Protein AF-A0A1I4DJ99-F1 (afdb_monomer)

Secondary structure (DSSP, 8-state):
-PPP------S-----GGGGS-TT-THHHHHHHHHHHHHHTHHHHHHHS-SSSSPPPPHHHHHHHHHHHHHHT-

InterPro domains:
  IPR008490 Transposase InsH, N-terminal [PF05598] (16-73)

Organism: NCBI:txid170623

pLDDT: mean 85.31, std 11.27, range [44.09, 97.25]

Radius of gyration: 20.29 Å; Cα contacts (8 Å, |Δi|>4): 10; chains: 1; bounding box: 31×49×59 Å

Solvent-accessi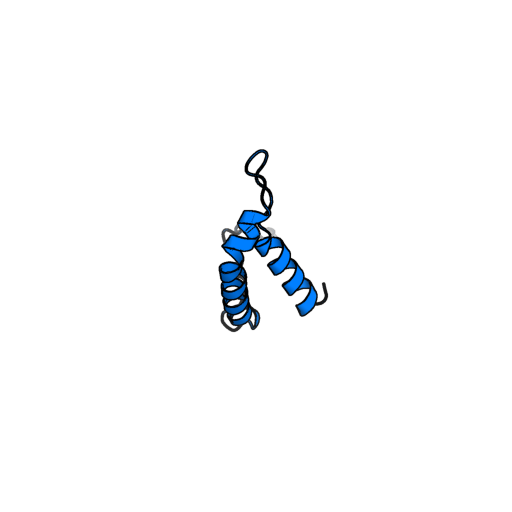ble surface area (backbone atoms only — not comparable to full-atom values): 5054 Å² total; per-residue (Å²): 133,88,76,85,87,80,77,82,90,69,97,73,82,96,68,56,76,71,78,74,51,62,93,83,40,77,61,60,65,50,48,55,54,50,53,53,56,50,59,74,40,46,70,63,54,58,70,73,54,73,96,68,82,81,89,74,82,62,65,66,60,56,52,52,52,53,51,50,36,69,76,66,71,110

Sequence (74 aa):
MRGLDLKQDELFSYTTLEQRIPNDHPLRPLRRLVDTVLASMDRDFDGLYSRRGRASIAPERLLRASLLQVIYTV

Structure (mmCIF, N/CA/C/O backbone):
data_AF-A0A1I4DJ99-F1
#
_entry.id   AF-A0A1I4DJ99-F1
#
loop_
_atom_site.group_PDB
_atom_site.id
_atom_site.type_symbol
_atom_site.label_atom_id
_atom_site.label_alt_id
_atom_site.label_comp_id
_atom_site.label_asym_id
_atom_site.label_entity_id
_atom_site.label_seq_id
_atom_site.pdbx_PDB_ins_code
_atom_site.Cartn_x
_atom_site.Cartn_y
_atom_site.Cartn_z
_atom_site.occupancy
_atom_site.B_iso_or_equiv
_atom_site.auth_seq_id
_atom_site.auth_comp_id
_atom_site.auth_asym_id
_atom_site.auth_atom_id
_atom_site.pdbx_PDB_model_num
ATOM 1 N N . MET A 1 1 ? -1.308 39.793 40.538 1.00 44.09 1 MET A N 1
ATOM 2 C CA . MET A 1 1 ? -1.543 38.350 40.317 1.00 44.09 1 MET A CA 1
ATOM 3 C C . MET A 1 1 ? -0.730 37.945 39.099 1.00 44.09 1 MET A C 1
ATOM 5 O O . MET A 1 1 ? -1.000 38.474 38.031 1.00 44.09 1 MET A O 1
ATOM 9 N N . ARG A 1 2 ? 0.347 37.162 39.256 1.00 52.38 2 ARG A N 1
ATOM 10 C CA . ARG A 1 2 ? 1.193 36.774 38.111 1.00 52.38 2 ARG A CA 1
ATOM 11 C C . ARG A 1 2 ? 0.450 35.751 37.246 1.00 52.38 2 ARG A C 1
ATOM 13 O O . ARG A 1 2 ? -0.147 34.830 37.792 1.00 52.38 2 ARG A O 1
ATOM 20 N N . GLY A 1 3 ? 0.471 35.962 35.930 1.00 65.31 3 GLY A N 1
ATOM 21 C CA . GLY A 1 3 ? -0.103 35.051 34.940 1.00 65.31 3 GLY A CA 1
ATOM 22 C C . GLY A 1 3 ? 0.660 33.730 34.859 1.00 65.31 3 GLY A C 1
ATOM 23 O O . GLY A 1 3 ? 1.807 33.644 35.299 1.00 65.31 3 GLY A O 1
ATOM 24 N N . LEU A 1 4 ? -0.011 32.709 34.326 1.00 68.06 4 LEU A N 1
ATOM 25 C CA . LEU A 1 4 ? 0.524 31.357 34.170 1.00 68.06 4 LEU A CA 1
ATOM 26 C C . LEU A 1 4 ? 1.777 31.365 33.282 1.00 68.06 4 LEU A C 1
ATOM 28 O O . LEU A 1 4 ? 1.750 31.893 32.172 1.00 68.06 4 LEU A O 1
ATOM 32 N N . ASP A 1 5 ? 2.853 30.756 33.781 1.00 71.69 5 ASP A N 1
ATOM 33 C CA . ASP A 1 5 ? 4.083 30.492 33.028 1.00 71.69 5 ASP A CA 1
ATOM 34 C C . ASP A 1 5 ? 3.851 29.271 32.123 1.00 71.69 5 ASP A C 1
ATOM 36 O O . ASP A 1 5 ? 4.122 28.129 32.497 1.00 71.69 5 ASP A O 1
ATOM 40 N N . LEU A 1 6 ? 3.222 29.501 30.967 1.00 71.56 6 LEU A N 1
ATOM 41 C CA . LEU A 1 6 ? 2.973 28.466 29.965 1.00 71.56 6 LEU A CA 1
ATOM 42 C C . LEU A 1 6 ? 4.270 28.192 29.200 1.00 71.56 6 LEU A C 1
ATOM 44 O O . LEU A 1 6 ? 4.637 28.930 28.286 1.00 71.56 6 LEU A O 1
ATOM 48 N N . LYS A 1 7 ? 4.959 27.114 29.572 1.00 64.50 7 LYS A N 1
ATOM 49 C CA . LYS A 1 7 ? 6.099 26.592 28.815 1.00 64.50 7 LYS A CA 1
ATOM 50 C C . LYS A 1 7 ? 5.587 25.742 27.654 1.00 64.50 7 LYS A C 1
ATOM 52 O O . LYS A 1 7 ? 4.755 24.859 27.8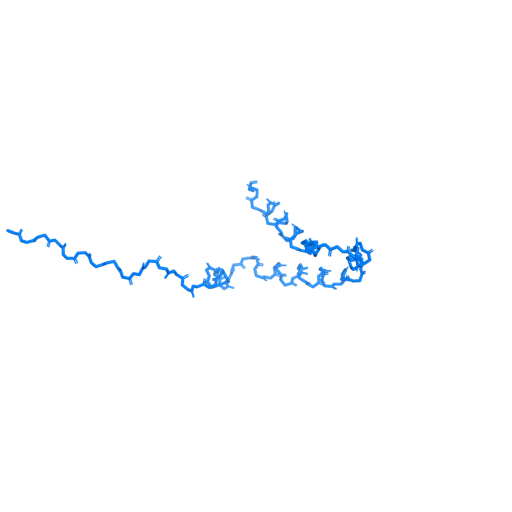39 1.00 64.50 7 LYS A O 1
ATOM 57 N N . GLN A 1 8 ? 6.049 26.046 26.444 1.00 65.44 8 GLN A N 1
ATOM 58 C CA . GLN A 1 8 ? 5.779 25.240 25.257 1.00 65.44 8 GLN A CA 1
ATOM 59 C C . GLN A 1 8 ? 6.824 24.124 25.194 1.00 65.44 8 GLN A C 1
ATOM 61 O O . GLN A 1 8 ? 7.964 24.377 24.811 1.00 65.44 8 GLN A O 1
ATOM 66 N N . ASP A 1 9 ? 6.436 22.912 25.588 1.00 61.31 9 ASP A N 1
ATOM 67 C CA . ASP A 1 9 ? 7.403 21.842 25.851 1.00 61.31 9 ASP A CA 1
ATOM 68 C C . ASP A 1 9 ? 8.037 21.198 24.606 1.00 61.31 9 ASP A C 1
ATOM 70 O O . ASP A 1 9 ? 8.980 20.452 24.792 1.00 61.31 9 ASP A O 1
ATOM 74 N N . GLU A 1 10 ? 7.621 21.504 23.364 1.00 65.62 10 GLU A N 1
ATOM 75 C CA . GLU A 1 10 ? 8.387 21.218 22.126 1.00 65.62 10 GLU A CA 1
ATOM 76 C C . GLU A 1 10 ? 7.614 21.663 20.860 1.00 65.62 10 GLU A C 1
ATOM 78 O O . GLU A 1 10 ? 6.396 21.513 20.777 1.00 65.62 10 GLU A O 1
ATOM 83 N N . LEU A 1 11 ? 8.301 22.211 19.843 1.00 70.31 11 LEU A N 1
ATOM 84 C CA . LEU A 1 11 ? 7.694 22.620 18.553 1.00 70.31 11 LEU A CA 1
ATOM 85 C C . LEU A 1 11 ? 7.693 21.485 17.503 1.00 70.31 11 LEU A C 1
ATOM 87 O O . LEU A 1 11 ? 6.967 21.553 16.513 1.00 70.31 11 LEU A O 1
ATOM 91 N N . PHE A 1 12 ? 8.495 20.434 17.703 1.00 70.31 12 PHE A N 1
ATOM 92 C CA . PHE A 1 12 ? 8.731 19.383 16.710 1.00 70.31 12 PHE A CA 1
ATOM 93 C C . PHE A 1 12 ? 8.540 17.990 17.308 1.00 70.31 12 PHE A C 1
ATOM 95 O O . PHE A 1 12 ? 9.055 17.690 18.377 1.00 70.31 12 PHE A O 1
ATOM 102 N N . SER A 1 13 ? 7.830 17.117 16.588 1.00 71.69 13 SER A N 1
ATOM 103 C CA . SER A 1 13 ? 7.629 15.718 16.975 1.00 71.69 13 SER A CA 1
ATOM 104 C C . SER A 1 13 ? 8.523 14.805 16.137 1.00 71.69 13 SER A C 1
ATOM 106 O O . SER A 1 13 ? 8.289 14.627 14.943 1.00 71.69 13 SER A O 1
ATOM 108 N N . TYR A 1 14 ? 9.519 14.187 16.773 1.00 77.06 14 TYR A N 1
ATOM 109 C CA . TYR A 1 14 ? 10.441 13.226 16.151 1.00 77.06 14 TYR A CA 1
ATOM 110 C C . TYR A 1 14 ? 9.918 11.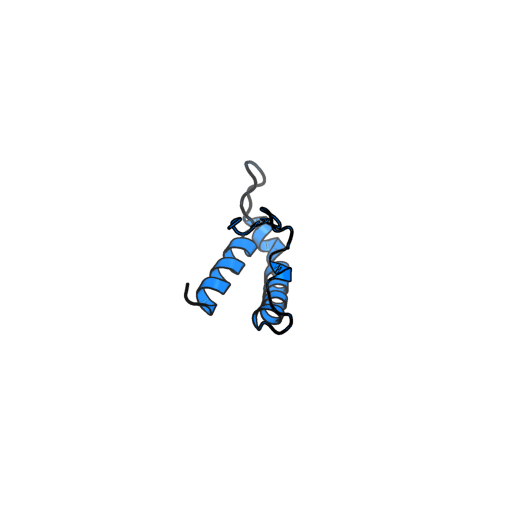782 16.212 1.00 77.06 14 TYR A C 1
ATOM 112 O O . TYR A 1 14 ? 10.652 10.851 16.529 1.00 77.06 14 TYR A O 1
ATOM 120 N N . THR A 1 15 ? 8.630 11.582 15.931 1.00 82.12 15 THR A N 1
ATOM 121 C CA . THR A 1 15 ? 8.019 10.246 15.900 1.00 82.12 15 THR A CA 1
ATOM 122 C C . THR A 1 15 ? 7.796 9.801 14.460 1.00 82.12 15 THR A C 1
ATOM 124 O O . THR A 1 15 ? 7.424 10.598 13.594 1.00 82.12 15 THR A O 1
ATOM 127 N N . THR A 1 16 ? 8.015 8.520 14.183 1.00 84.25 16 THR A N 1
ATOM 128 C CA . THR A 1 16 ? 7.697 7.963 12.865 1.00 84.25 16 THR A CA 1
ATOM 129 C C . THR A 1 16 ? 6.187 7.762 12.736 1.00 84.25 16 THR A C 1
ATOM 131 O O . THR A 1 16 ? 5.485 7.569 13.727 1.00 84.25 16 THR A O 1
ATOM 134 N N . LEU A 1 17 ? 5.653 7.771 11.510 1.00 80.56 17 LEU A N 1
ATOM 135 C CA . LEU A 1 17 ? 4.223 7.498 11.296 1.00 80.56 17 LEU A CA 1
ATOM 136 C C . LEU A 1 17 ? 3.811 6.123 11.846 1.00 80.56 17 LEU A C 1
ATOM 138 O O . LEU A 1 17 ? 2.708 5.975 12.359 1.00 80.56 17 LEU A O 1
ATOM 142 N N . GLU A 1 18 ? 4.717 5.145 11.811 1.00 85.06 18 GLU A N 1
ATOM 143 C CA . GLU A 1 18 ? 4.469 3.799 12.336 1.00 85.06 18 GLU A CA 1
ATOM 144 C C . GLU A 1 18 ? 4.208 3.785 13.845 1.00 85.06 18 GLU A C 1
ATOM 146 O O . GLU A 1 18 ? 3.391 3.002 14.326 1.00 85.06 18 GLU A O 1
ATOM 151 N N . GLN A 1 19 ? 4.884 4.663 14.591 1.00 89.25 19 GLN A N 1
ATOM 152 C CA . GLN A 1 19 ? 4.714 4.800 16.040 1.00 89.25 19 GLN A CA 1
ATOM 153 C C . GLN A 1 19 ? 3.355 5.407 16.412 1.00 89.25 19 GLN A C 1
ATOM 155 O O . GLN A 1 19 ? 2.917 5.269 17.550 1.00 89.25 19 GLN A O 1
ATOM 160 N N . ARG A 1 20 ? 2.667 6.051 15.460 1.00 87.88 20 ARG A N 1
ATOM 161 C CA . ARG A 1 20 ? 1.336 6.636 15.669 1.00 87.88 20 ARG A CA 1
ATOM 162 C C . ARG A 1 20 ? 0.194 5.641 15.443 1.00 87.88 20 ARG A C 1
ATOM 164 O O . ARG A 1 20 ? -0.946 5.962 15.759 1.00 87.88 20 ARG A O 1
ATOM 171 N N . ILE A 1 21 ? 0.474 4.459 14.891 1.00 89.25 21 ILE A N 1
ATOM 172 C CA . ILE A 1 21 ? -0.540 3.445 14.578 1.00 89.25 21 ILE A CA 1
ATOM 173 C C . ILE A 1 21 ? -0.565 2.400 15.707 1.00 89.25 21 ILE A C 1
ATOM 175 O O . ILE A 1 21 ? 0.475 1.787 15.963 1.00 89.25 21 ILE A O 1
ATOM 179 N N . PRO A 1 22 ? -1.716 2.127 16.354 1.00 94.12 22 PRO A N 1
ATOM 180 C CA . PRO A 1 22 ? -1.826 1.089 17.382 1.00 94.12 22 PRO A CA 1
ATOM 181 C C . PRO A 1 22 ? -1.316 -0.282 16.921 1.00 94.12 22 PRO A C 1
ATOM 183 O O . PRO A 1 22 ? -1.413 -0.633 15.743 1.00 94.12 22 PRO A O 1
ATOM 186 N N . ASN A 1 23 ? -0.767 -1.081 17.839 1.00 92.94 23 ASN A N 1
ATOM 187 C CA . ASN A 1 23 ? -0.239 -2.416 17.518 1.00 92.94 23 ASN A CA 1
ATOM 188 C C . ASN A 1 23 ? -1.328 -3.412 17.084 1.00 92.94 23 ASN A C 1
ATOM 190 O O . ASN A 1 23 ? -1.032 -4.343 16.338 1.00 92.94 23 ASN A O 1
ATOM 194 N N . ASP A 1 24 ? -2.570 -3.206 17.515 1.00 94.75 24 ASP A N 1
ATOM 195 C CA . ASP A 1 24 ? -3.737 -4.014 17.147 1.00 94.75 24 ASP A CA 1
ATOM 196 C C . ASP A 1 24 ? -4.471 -3.481 15.904 1.00 94.75 24 ASP A C 1
ATOM 198 O O . ASP A 1 24 ? -5.508 -4.016 15.511 1.00 94.75 24 ASP A O 1
ATOM 202 N N . HIS A 1 25 ? -3.934 -2.442 15.256 1.00 93.81 25 HIS A N 1
ATOM 203 C CA . HIS A 1 25 ? -4.622 -1.786 14.157 1.00 93.81 25 HIS A CA 1
ATOM 204 C C . HIS A 1 25 ? -4.818 -2.745 12.966 1.00 93.81 25 HIS A C 1
ATOM 206 O O . HIS A 1 25 ? -3.841 -3.341 12.489 1.00 93.81 25 HIS A O 1
ATOM 212 N N . PRO A 1 26 ? -6.034 -2.839 12.393 1.00 91.88 26 PRO A N 1
ATOM 213 C CA . PRO A 1 26 ? -6.367 -3.822 11.356 1.00 91.88 26 PRO A CA 1
ATOM 214 C C . PRO A 1 26 ? -5.540 -3.685 10.067 1.00 91.88 26 PRO A C 1
ATOM 216 O O . PRO A 1 26 ? -5.378 -4.649 9.322 1.00 91.88 26 PRO A O 1
ATOM 219 N N . LEU A 1 27 ? -4.940 -2.517 9.812 1.00 91.88 27 LEU A N 1
ATOM 220 C CA . LEU A 1 27 ? -4.043 -2.329 8.664 1.00 91.88 27 LEU A CA 1
AT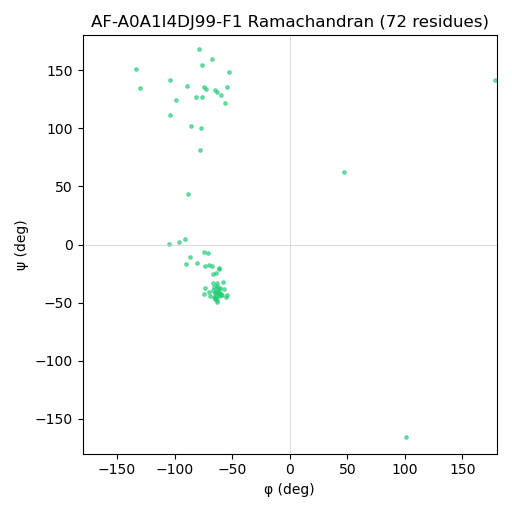OM 221 C C . LEU A 1 27 ? -2.676 -2.992 8.805 1.00 91.88 27 LEU A C 1
ATOM 223 O O . LEU A 1 27 ? -2.004 -3.176 7.796 1.00 91.88 27 LEU A O 1
ATOM 227 N N . ARG A 1 28 ? -2.227 -3.351 10.010 1.00 93.25 28 ARG A N 1
ATOM 228 C CA . ARG A 1 28 ? -0.913 -3.988 10.189 1.00 93.25 28 ARG A CA 1
ATOM 229 C C . ARG A 1 28 ? -0.803 -5.354 9.499 1.00 93.25 28 ARG A C 1
ATOM 231 O O . ARG A 1 28 ? 0.194 -5.568 8.805 1.00 93.25 28 ARG A O 1
ATOM 238 N N . PRO A 1 29 ? -1.760 -6.292 9.646 1.00 94.19 29 PRO A N 1
ATOM 239 C CA . PRO A 1 29 ? -1.736 -7.531 8.868 1.00 94.19 29 PRO A CA 1
ATOM 240 C C . PRO A 1 29 ? -1.951 -7.278 7.371 1.00 94.19 29 PRO A C 1
ATOM 242 O O . PRO A 1 29 ? -1.253 -7.878 6.555 1.00 94.19 29 PRO A O 1
ATOM 245 N N . LEU A 1 30 ? -2.837 -6.347 7.002 1.00 92.44 30 LEU A N 1
ATOM 246 C CA . LEU A 1 30 ? -3.073 -6.014 5.597 1.00 92.44 30 LEU A CA 1
ATOM 247 C C . LEU A 1 30 ? -1.811 -5.480 4.914 1.00 92.44 30 LEU A C 1
ATOM 249 O O . LEU A 1 30 ? -1.478 -5.914 3.818 1.00 92.44 30 LEU A O 1
ATOM 253 N N . ARG A 1 31 ? -1.076 -4.580 5.572 1.00 93.00 31 ARG A N 1
ATOM 254 C CA . ARG A 1 31 ? 0.188 -4.048 5.063 1.00 93.00 31 ARG A CA 1
ATOM 255 C C . ARG A 1 31 ? 1.177 -5.165 4.753 1.00 93.00 31 ARG A C 1
ATOM 257 O O . ARG A 1 31 ? 1.765 -5.145 3.684 1.00 93.00 31 ARG A O 1
ATOM 264 N N . ARG A 1 32 ? 1.324 -6.153 5.643 1.00 94.81 32 ARG A N 1
ATOM 265 C CA . ARG A 1 32 ? 2.209 -7.308 5.405 1.00 94.81 32 ARG A CA 1
ATOM 266 C C . ARG A 1 32 ? 1.799 -8.097 4.162 1.00 94.81 32 ARG A C 1
ATOM 268 O O . ARG A 1 32 ? 2.658 -8.458 3.360 1.00 94.81 32 ARG A O 1
ATOM 275 N N . LEU A 1 33 ? 0.500 -8.336 3.989 1.00 95.38 33 LEU A N 1
ATOM 276 C CA . LEU A 1 33 ? -0.033 -9.022 2.811 1.00 95.38 33 LEU A CA 1
ATOM 277 C C . LEU A 1 33 ? 0.245 -8.221 1.534 1.00 95.38 33 LEU A C 1
ATOM 279 O O . LEU A 1 33 ? 0.791 -8.756 0.574 1.00 95.38 33 LEU A O 1
ATOM 283 N N . VAL A 1 34 ? -0.078 -6.931 1.545 1.00 95.25 34 VAL A N 1
ATOM 284 C CA . VAL A 1 34 ? 0.094 -6.030 0.401 1.00 95.25 34 VAL A CA 1
ATOM 285 C C . VAL A 1 34 ? 1.567 -5.872 0.036 1.00 95.25 34 VAL A C 1
ATOM 287 O O . VAL A 1 34 ? 1.905 -5.978 -1.136 1.00 95.25 34 VAL A O 1
ATOM 290 N N . ASP A 1 35 ? 2.451 -5.687 1.018 1.00 95.06 35 ASP A N 1
ATOM 291 C CA . ASP A 1 35 ? 3.896 -5.589 0.795 1.00 95.06 35 ASP A CA 1
ATOM 292 C C . ASP A 1 35 ? 4.439 -6.884 0.157 1.00 95.06 35 ASP A C 1
ATOM 294 O O . ASP A 1 35 ? 5.265 -6.816 -0.749 1.00 95.06 35 ASP A O 1
ATOM 298 N N . THR A 1 36 ? 3.926 -8.057 0.553 1.00 97.25 36 THR A N 1
ATOM 299 C CA . THR A 1 36 ? 4.309 -9.350 -0.049 1.00 97.25 36 THR A CA 1
ATOM 300 C C . THR A 1 36 ? 3.867 -9.450 -1.511 1.00 97.25 36 THR A C 1
ATOM 302 O O . THR A 1 36 ? 4.648 -9.856 -2.370 1.00 97.25 36 THR A O 1
ATOM 305 N N . VAL A 1 37 ? 2.626 -9.056 -1.811 1.00 96.31 37 VAL A N 1
ATOM 306 C CA . VAL A 1 37 ? 2.093 -9.067 -3.182 1.00 96.31 37 VAL A CA 1
ATOM 307 C C . VAL A 1 37 ? 2.859 -8.084 -4.063 1.00 96.31 37 VAL A C 1
ATOM 309 O O . VAL A 1 37 ? 3.308 -8.456 -5.142 1.00 96.31 37 VAL A O 1
ATOM 312 N N . LEU A 1 38 ? 3.081 -6.856 -3.594 1.00 95.12 38 LEU A N 1
ATOM 313 C CA . LEU A 1 38 ? 3.793 -5.839 -4.368 1.00 95.12 38 LEU A CA 1
ATOM 314 C C . LEU A 1 38 ? 5.258 -6.227 -4.595 1.00 95.12 38 LEU A C 1
ATOM 316 O O . LEU A 1 38 ? 5.762 -6.023 -5.693 1.00 95.12 38 LEU A O 1
ATOM 320 N N . ALA A 1 39 ? 5.910 -6.868 -3.621 1.00 94.88 39 ALA A N 1
ATOM 321 C CA . ALA A 1 39 ? 7.255 -7.412 -3.802 1.00 94.88 39 ALA A CA 1
ATOM 322 C C . ALA A 1 39 ? 7.313 -8.516 -4.873 1.00 94.88 39 ALA A C 1
ATOM 324 O O . ALA A 1 39 ? 8.300 -8.621 -5.595 1.00 94.88 39 ALA A O 1
ATOM 325 N N . SER A 1 40 ? 6.258 -9.328 -5.029 1.00 96.06 40 SER A N 1
ATOM 326 C CA . SER A 1 40 ? 6.214 -10.326 -6.111 1.00 96.06 40 SER A CA 1
ATOM 327 C C . SER A 1 40 ? 6.115 -9.712 -7.514 1.00 96.06 40 SER A C 1
ATOM 329 O O . SER A 1 40 ? 6.456 -10.381 -8.486 1.00 96.06 40 SER A O 1
ATOM 331 N N . MET A 1 41 ? 5.701 -8.444 -7.614 1.00 94.81 41 MET A N 1
ATOM 332 C CA . MET A 1 41 ? 5.533 -7.704 -8.872 1.00 94.81 41 MET A CA 1
ATOM 333 C C . MET A 1 41 ? 6.749 -6.835 -9.233 1.00 94.81 41 MET A C 1
ATOM 335 O O . MET A 1 41 ? 6.723 -6.137 -10.243 1.00 94.81 41 MET A O 1
ATOM 339 N N . ASP A 1 42 ? 7.819 -6.868 -8.434 1.00 91.00 42 ASP A N 1
ATOM 340 C CA . ASP A 1 42 ? 8.979 -5.972 -8.560 1.00 91.00 42 ASP A CA 1
ATOM 341 C C . ASP A 1 42 ? 9.601 -6.000 -9.968 1.00 91.00 42 ASP A C 1
ATOM 343 O O . ASP A 1 42 ? 9.819 -4.962 -10.589 1.00 91.00 42 ASP A O 1
ATOM 347 N N . ARG A 1 43 ? 9.759 -7.199 -10.548 1.00 92.00 43 ARG A N 1
ATOM 348 C CA . ARG A 1 43 ? 10.277 -7.365 -11.919 1.00 92.00 43 ARG A CA 1
ATOM 349 C C . ARG A 1 43 ? 9.381 -6.736 -12.982 1.00 92.00 43 ARG A C 1
ATOM 351 O O . ARG A 1 43 ? 9.887 -6.207 -13.970 1.00 92.00 43 ARG A O 1
ATOM 358 N N . ASP A 1 44 ? 8.068 -6.824 -12.796 1.00 92.44 44 ASP A N 1
ATOM 359 C CA . ASP A 1 44 ? 7.108 -6.250 -13.733 1.00 92.44 44 ASP A CA 1
ATOM 360 C C . ASP A 1 44 ? 7.154 -4.721 -13.652 1.00 92.44 44 ASP A C 1
ATOM 362 O O . ASP A 1 44 ? 7.157 -4.046 -14.681 1.00 92.44 44 ASP A O 1
ATOM 366 N N . PHE A 1 45 ? 7.272 -4.165 -12.441 1.00 90.56 45 PHE A N 1
ATOM 367 C CA . PHE A 1 45 ? 7.427 -2.726 -12.229 1.00 90.56 45 PHE A CA 1
ATOM 368 C C . PHE A 1 45 ? 8.740 -2.183 -12.791 1.00 90.56 45 PHE A C 1
ATOM 370 O O . PHE A 1 45 ? 8.724 -1.145 -13.454 1.00 90.56 45 PHE A O 1
ATOM 377 N N . ASP A 1 46 ? 9.852 -2.893 -12.608 1.00 88.62 46 ASP A N 1
ATOM 378 C CA . ASP A 1 46 ? 11.148 -2.526 -13.184 1.00 88.62 46 ASP A CA 1
ATOM 379 C C . ASP A 1 46 ? 11.092 -2.414 -14.711 1.00 88.62 46 ASP A C 1
ATOM 381 O O . ASP A 1 46 ? 11.681 -1.504 -15.301 1.00 88.62 46 ASP A O 1
ATOM 385 N N . GLY A 1 47 ? 10.338 -3.306 -15.361 1.00 88.81 47 GLY A N 1
ATOM 386 C CA . GLY A 1 47 ? 10.127 -3.281 -16.807 1.00 88.81 47 GLY A CA 1
ATOM 3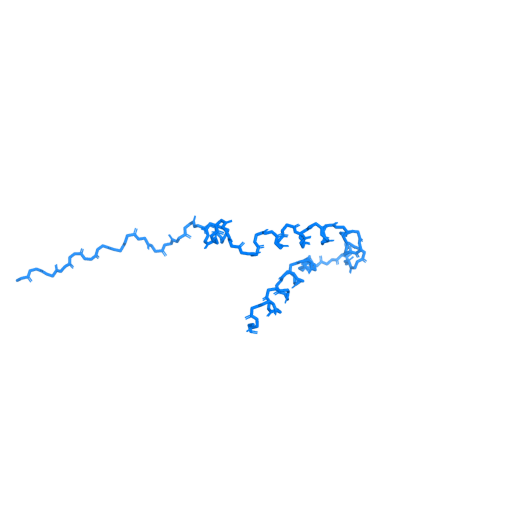87 C C . GLY A 1 47 ? 9.386 -2.038 -17.312 1.00 88.81 47 GLY A C 1
ATOM 388 O O . GLY A 1 47 ? 9.566 -1.651 -18.468 1.00 88.81 47 GLY A O 1
ATOM 389 N N . LEU A 1 48 ? 8.585 -1.385 -16.464 1.00 85.44 48 LEU A N 1
ATOM 390 C CA . LEU A 1 48 ? 7.836 -0.173 -16.815 1.00 85.44 48 LEU A CA 1
ATOM 391 C C . LEU A 1 48 ? 8.697 1.096 -16.751 1.00 85.44 48 LEU A C 1
ATOM 393 O O . LEU A 1 48 ? 8.301 2.133 -17.293 1.00 85.44 48 LEU A O 1
ATOM 397 N N . TYR A 1 49 ? 9.866 1.045 -16.105 1.00 83.69 49 TYR A N 1
ATOM 398 C CA . TYR A 1 49 ? 10.691 2.226 -15.885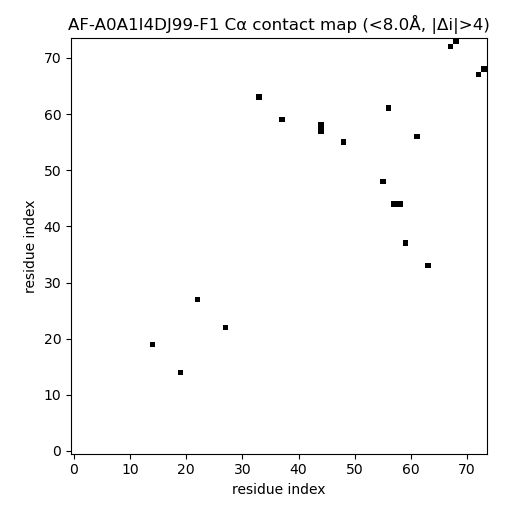 1.00 83.69 49 TYR A CA 1
ATOM 399 C C . TYR A 1 49 ? 11.696 2.506 -16.998 1.00 83.69 49 TYR A C 1
ATOM 401 O O . TYR A 1 49 ? 12.426 1.643 -17.486 1.00 83.69 49 TYR A O 1
ATOM 409 N N . SER A 1 50 ? 11.792 3.788 -17.365 1.00 82.19 50 SER A N 1
ATOM 410 C CA . SER A 1 50 ? 12.850 4.263 -18.252 1.00 82.19 50 SER A CA 1
ATOM 411 C C . SER A 1 50 ? 14.215 4.113 -17.580 1.00 82.19 50 SER A C 1
ATOM 413 O O . SER A 1 50 ? 14.433 4.583 -16.466 1.00 82.19 50 SER A O 1
ATOM 415 N N . ARG A 1 51 ? 15.185 3.561 -18.316 1.00 85.19 51 ARG A N 1
ATOM 416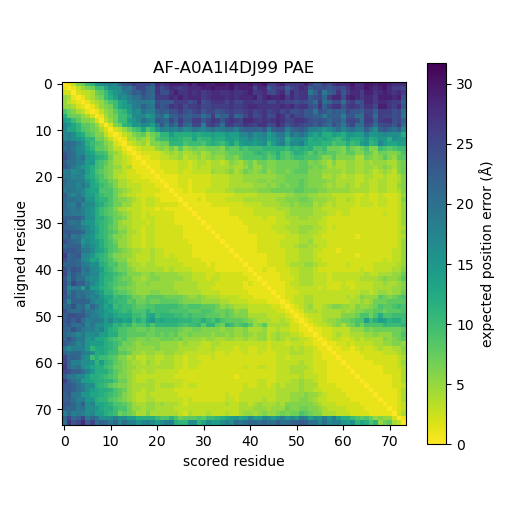 C CA . ARG A 1 51 ? 16.595 3.482 -17.886 1.00 85.19 51 ARG A CA 1
ATOM 417 C C . ARG A 1 51 ? 17.311 4.840 -17.886 1.00 85.19 51 ARG A C 1
ATOM 419 O O . ARG A 1 51 ? 18.473 4.915 -17.497 1.00 85.19 51 ARG A O 1
ATOM 426 N N . ARG A 1 52 ? 16.672 5.900 -18.396 1.00 88.00 52 ARG A N 1
ATOM 427 C CA . ARG A 1 52 ? 17.229 7.259 -18.492 1.00 88.00 52 ARG A CA 1
ATOM 428 C C . ARG A 1 52 ? 16.227 8.299 -17.999 1.00 88.00 52 ARG A C 1
ATOM 430 O O . ARG A 1 52 ? 15.023 8.139 -18.187 1.00 88.00 52 ARG A O 1
ATOM 437 N N . GLY A 1 53 ? 16.737 9.409 -17.477 1.00 85.62 53 GLY A N 1
ATOM 438 C CA . GLY A 1 53 ? 15.927 10.528 -16.994 1.00 85.62 53 GLY A CA 1
ATOM 439 C C . GLY A 1 53 ? 15.789 10.546 -15.472 1.00 85.62 53 GLY A C 1
ATOM 440 O O . GLY A 1 53 ? 16.557 9.905 -14.758 1.00 85.62 53 GLY A O 1
ATOM 441 N N . ARG A 1 54 ? 14.833 11.337 -14.973 1.00 87.44 54 ARG A N 1
ATOM 442 C CA . ARG A 1 54 ? 14.581 11.489 -13.535 1.00 87.44 54 ARG A CA 1
ATOM 443 C C . ARG A 1 54 ? 13.882 10.247 -12.986 1.00 87.44 54 ARG A C 1
ATOM 445 O O . ARG A 1 54 ? 12.901 9.798 -13.570 1.00 87.44 54 ARG A O 1
ATOM 452 N N . ALA A 1 55 ? 14.335 9.771 -11.827 1.00 83.88 55 ALA A N 1
ATOM 453 C CA . ALA A 1 55 ? 13.659 8.710 -11.093 1.00 83.88 55 ALA A CA 1
ATOM 454 C C . ALA A 1 55 ? 12.200 9.096 -10.792 1.00 83.88 55 ALA A C 1
ATOM 456 O O . ALA A 1 55 ? 11.916 10.128 -10.175 1.00 83.88 55 ALA A O 1
ATOM 457 N N . SER A 1 56 ? 11.284 8.264 -11.264 1.00 84.12 56 SER A N 1
ATOM 458 C CA . SER A 1 56 ? 9.850 8.325 -10.997 1.00 84.12 56 SER A CA 1
ATOM 459 C C . SER A 1 56 ? 9.510 7.756 -9.617 1.00 84.12 56 SER A C 1
ATOM 461 O O . SER A 1 56 ? 10.338 7.146 -8.943 1.00 84.12 56 SER A O 1
ATOM 463 N N . ILE A 1 57 ? 8.275 7.986 -9.170 1.00 85.75 57 ILE A N 1
ATOM 464 C CA . ILE A 1 57 ? 7.759 7.415 -7.921 1.00 85.75 57 ILE A CA 1
ATOM 465 C C . ILE A 1 57 ? 7.426 5.945 -8.164 1.00 85.75 57 ILE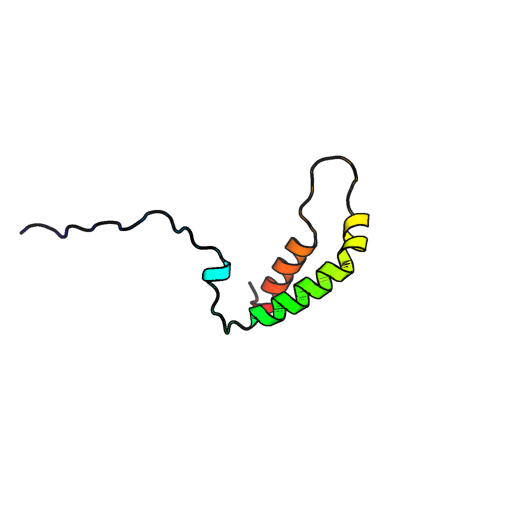 A C 1
ATOM 467 O O . ILE A 1 57 ? 6.643 5.663 -9.063 1.00 85.75 57 ILE A O 1
ATOM 471 N N . ALA A 1 58 ? 7.959 5.054 -7.328 1.00 87.88 58 ALA A N 1
ATOM 472 C CA . ALA A 1 58 ? 7.722 3.614 -7.402 1.00 87.88 58 ALA A CA 1
ATOM 473 C C . ALA A 1 58 ? 6.209 3.259 -7.375 1.00 87.88 58 ALA A C 1
ATOM 475 O O . ALA A 1 58 ? 5.477 3.856 -6.566 1.0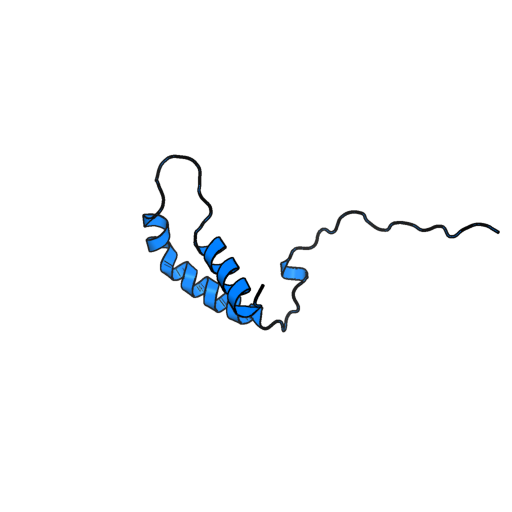0 87.88 58 ALA A O 1
ATOM 476 N N . PRO A 1 59 ? 5.697 2.341 -8.228 1.00 87.31 59 PRO A N 1
ATOM 477 C CA . PRO A 1 59 ? 4.258 2.176 -8.437 1.00 87.31 59 PRO A CA 1
ATOM 478 C C . PRO A 1 59 ? 3.570 1.652 -7.176 1.00 87.31 59 PRO A C 1
ATOM 480 O O . PRO A 1 59 ? 2.461 2.067 -6.842 1.00 87.31 59 PRO A O 1
ATOM 483 N N . GLU A 1 60 ? 4.266 0.822 -6.399 1.00 92.12 60 GLU A N 1
ATOM 484 C CA . GLU A 1 60 ? 3.805 0.263 -5.134 1.00 92.12 60 GLU A CA 1
ATOM 485 C C . GLU A 1 60 ? 3.507 1.334 -4.073 1.00 92.12 60 GLU A C 1
ATOM 487 O O . GLU A 1 60 ? 2.767 1.076 -3.123 1.00 92.12 60 GLU A O 1
ATOM 492 N N . ARG A 1 61 ? 4.050 2.555 -4.205 1.00 90.12 61 ARG A N 1
ATOM 493 C CA . ARG A 1 61 ? 3.696 3.679 -3.320 1.00 90.12 61 ARG A CA 1
ATOM 494 C C . ARG A 1 61 ? 2.314 4.234 -3.646 1.00 90.12 61 ARG A C 1
ATOM 496 O O . ARG A 1 61 ? 1.548 4.514 -2.727 1.00 90.12 61 ARG A O 1
ATOM 503 N N . LEU A 1 62 ? 2.002 4.374 -4.933 1.00 90.50 62 LEU A N 1
ATOM 504 C CA . LEU A 1 62 ? 0.694 4.841 -5.390 1.00 90.50 62 LEU A CA 1
ATOM 505 C C . LEU A 1 62 ? -0.378 3.789 -5.106 1.00 90.50 62 LEU A C 1
ATOM 507 O O . LEU A 1 62 ? -1.410 4.117 -4.533 1.00 90.50 62 LEU A O 1
ATOM 511 N N . LEU A 1 63 ? -0.091 2.517 -5.395 1.00 92.19 63 LEU A N 1
ATOM 512 C CA . LEU A 1 63 ? -1.017 1.413 -5.136 1.00 92.19 63 LEU A CA 1
ATOM 513 C C . LEU A 1 63 ? -1.359 1.276 -3.645 1.00 92.19 63 LEU A C 1
ATOM 515 O O . LEU A 1 63 ? -2.529 1.115 -3.298 1.00 92.19 63 LEU A O 1
ATOM 519 N N . ARG A 1 64 ? -0.369 1.410 -2.748 1.00 93.44 64 ARG A N 1
ATOM 520 C CA . ARG A 1 64 ? -0.621 1.428 -1.296 1.00 93.44 64 ARG A CA 1
ATOM 521 C C . ARG A 1 64 ? -1.531 2.583 -0.882 1.00 93.44 64 ARG A C 1
ATOM 523 O O . ARG A 1 64 ? -2.433 2.375 -0.075 1.00 93.44 64 ARG A O 1
ATOM 530 N N . ALA A 1 65 ? -1.322 3.777 -1.436 1.00 91.75 65 ALA A N 1
ATOM 531 C CA . ALA A 1 65 ? -2.169 4.931 -1.147 1.00 91.75 65 ALA A CA 1
ATOM 532 C C . ALA A 1 65 ? -3.609 4.723 -1.646 1.00 91.75 65 ALA A C 1
ATOM 534 O O . ALA A 1 65 ? -4.551 4.944 -0.887 1.00 91.75 65 ALA A O 1
ATOM 535 N N . SER A 1 66 ? -3.787 4.232 -2.875 1.00 93.31 66 SER A N 1
ATOM 536 C CA . SER A 1 66 ? -5.110 3.937 -3.435 1.00 93.31 66 SER A CA 1
ATOM 537 C C . SER A 1 66 ? -5.859 2.877 -2.633 1.00 93.31 66 SER A C 1
ATOM 539 O O . SER A 1 66 ? -7.057 3.011 -2.403 1.00 93.31 66 SER A O 1
ATOM 541 N N . LEU A 1 67 ? -5.166 1.851 -2.136 1.00 93.19 67 LEU A N 1
ATOM 542 C CA . LEU A 1 67 ? -5.793 0.842 -1.288 1.00 93.19 67 LEU A CA 1
ATOM 543 C C . LEU A 1 67 ? -6.331 1.443 0.020 1.00 93.19 67 LEU A C 1
ATOM 545 O O . LEU A 1 67 ? -7.433 1.104 0.443 1.00 93.19 67 LEU A O 1
ATOM 549 N N . LEU A 1 68 ? -5.586 2.363 0.641 1.00 91.44 68 LEU A N 1
ATOM 550 C CA . LEU A 1 68 ? -6.068 3.075 1.827 1.00 91.44 68 LEU A CA 1
ATOM 551 C C . LEU A 1 68 ? -7.303 3.926 1.517 1.00 91.44 68 LEU A C 1
ATOM 553 O O . LEU A 1 68 ? -8.243 3.915 2.308 1.00 91.44 68 LEU A O 1
ATOM 557 N N . GLN A 1 69 ? -7.328 4.611 0.369 1.00 92.88 69 GLN A N 1
ATOM 558 C CA . GLN A 1 69 ? -8.499 5.379 -0.071 1.00 92.88 69 GLN A CA 1
ATOM 559 C C . GLN A 1 69 ? -9.737 4.486 -0.211 1.00 92.88 69 GLN A C 1
ATOM 561 O O . GLN A 1 69 ? -10.801 4.850 0.276 1.00 92.88 69 GLN A O 1
ATOM 566 N N . VAL A 1 70 ? -9.592 3.296 -0.804 1.00 92.94 70 VAL A N 1
ATOM 567 C CA . VAL A 1 70 ? -10.696 2.332 -0.961 1.00 92.94 70 VAL A CA 1
ATOM 568 C C . VAL A 1 70 ? -11.202 1.820 0.390 1.00 92.94 70 VAL A C 1
ATOM 570 O O . VAL A 1 70 ? -12.405 1.695 0.585 1.00 92.94 70 VAL A O 1
ATOM 573 N N . ILE A 1 71 ? -10.303 1.532 1.334 1.00 91.00 71 ILE A N 1
ATOM 574 C CA . ILE A 1 71 ? -10.677 0.950 2.634 1.00 91.00 71 ILE A CA 1
ATOM 575 C C . ILE A 1 71 ? -11.345 1.974 3.550 1.00 91.00 71 ILE A C 1
ATOM 577 O O . ILE A 1 71 ? -12.262 1.622 4.290 1.00 91.00 71 ILE A O 1
ATOM 581 N N . TYR A 1 72 ? -10.887 3.225 3.517 1.00 89.31 72 TYR A N 1
ATOM 582 C CA . TYR A 1 72 ? -11.360 4.269 4.430 1.00 89.31 72 TYR A CA 1
ATOM 583 C C . TYR A 1 72 ? -12.300 5.281 3.794 1.00 89.31 72 TYR A C 1
ATOM 585 O O . TYR A 1 72 ? -12.779 6.154 4.506 1.00 89.31 72 TYR A O 1
ATOM 593 N N . THR A 1 73 ? -12.605 5.137 2.501 1.00 80.12 73 THR A N 1
ATOM 594 C CA . THR A 1 73 ? -13.476 6.051 1.747 1.00 80.12 73 THR A CA 1
ATOM 595 C C . THR A 1 73 ? -13.088 7.512 2.005 1.00 80.12 73 THR A C 1
ATOM 597 O O . THR A 1 73 ? -13.844 8.271 2.610 1.00 80.12 73 THR A O 1
ATOM 600 N N . VAL A 1 74 ? -11.855 7.862 1.622 1.00 63.50 74 VAL A N 1
ATOM 601 C CA . VAL A 1 74 ? -11.313 9.231 1.744 1.00 63.50 74 VAL A CA 1
ATOM 602 C C . VAL A 1 74 ? -11.828 10.117 0.620 1.00 63.50 74 VAL A C 1
ATOM 604 O O . VAL A 1 74 ? -11.794 9.647 -0.539 1.00 63.50 74 VAL A O 1
#

Foldseek 3Di:
DDDDPDDPPDPDDPDDPVNVADPPHPCPVVVVVLVVVVVVCVVVQVVVDDPDDDDDDRVSVVVVVVVVCVVVVD

Mean predicted aligned error: 8.46 Å